Protein AF-A0A0K8VWE0-F1 (afdb_monomer_lite)

Radius of gyration: 15.22 Å; chains: 1; bounding box: 36×38×31 Å

Structure (mmCIF, N/CA/C/O backbone):
data_AF-A0A0K8VWE0-F1
#
_entry.id   AF-A0A0K8VWE0-F1
#
loop_
_atom_site.group_PDB
_atom_site.id
_atom_site.type_symbol
_atom_site.label_atom_id
_atom_site.label_alt_id
_atom_site.label_comp_id
_atom_site.label_asym_id
_atom_site.label_entity_id
_atom_site.label_seq_id
_atom_site.pdbx_PDB_ins_code
_atom_site.Cartn_x
_atom_site.Cartn_y
_atom_site.Cartn_z
_atom_site.occupancy
_atom_site.B_iso_or_equiv
_atom_site.auth_seq_id
_atom_site.auth_comp_id
_atom_site.auth_asym_id
_atom_site.auth_atom_id
_atom_site.pdbx_PDB_model_num
ATOM 1 N N . MET A 1 1 ? -1.432 14.381 -15.070 1.00 60.69 1 MET A N 1
ATOM 2 C CA . MET A 1 1 ? -2.102 13.063 -14.954 1.00 60.69 1 MET A CA 1
ATOM 3 C C . MET A 1 1 ? -3.603 13.286 -14.810 1.00 60.69 1 MET A C 1
ATOM 5 O O . MET A 1 1 ? -3.997 14.076 -13.960 1.00 60.69 1 MET A O 1
ATOM 9 N N . VAL A 1 2 ? -4.442 12.666 -15.645 1.00 75.88 2 VAL A N 1
ATOM 10 C CA . VAL A 1 2 ? -5.905 12.809 -15.520 1.00 75.88 2 VAL A CA 1
ATOM 11 C C . VAL A 1 2 ? -6.355 12.070 -14.259 1.00 75.88 2 VAL A C 1
ATOM 13 O O . VAL A 1 2 ? -6.107 10.872 -14.122 1.00 75.88 2 VAL A O 1
ATOM 16 N N . LYS A 1 3 ? -6.976 12.780 -13.309 1.00 74.62 3 LYS A N 1
ATOM 17 C CA . LYS A 1 3 ? -7.494 12.172 -12.076 1.00 74.62 3 LYS A CA 1
ATOM 18 C C . LYS A 1 3 ? -8.662 11.259 -12.431 1.00 74.62 3 LYS A C 1
ATOM 20 O O . LYS A 1 3 ? -9.717 11.730 -12.848 1.00 74.62 3 LYS A O 1
ATOM 25 N N . LYS A 1 4 ? -8.476 9.952 -12.251 1.00 86.38 4 LYS A N 1
ATOM 26 C CA . LYS A 1 4 ? -9.531 8.956 -12.442 1.00 86.38 4 LYS A CA 1
ATOM 27 C C . LYS A 1 4 ? -10.111 8.564 -11.089 1.00 86.38 4 LYS A C 1
ATOM 29 O O . LYS A 1 4 ? -9.372 8.306 -10.141 1.00 86.38 4 LYS A O 1
ATOM 34 N N . LYS A 1 5 ? -11.440 8.520 -11.001 1.00 88.88 5 LYS A N 1
ATOM 35 C CA . LYS A 1 5 ? -12.126 8.027 -9.805 1.00 88.88 5 LYS A CA 1
ATOM 36 C C . LYS A 1 5 ? -11.852 6.531 -9.657 1.00 88.88 5 LYS A C 1
ATOM 38 O O . LYS A 1 5 ? -12.104 5.762 -10.583 1.00 88.88 5 LYS A O 1
ATOM 43 N N . ILE A 1 6 ? -11.336 6.142 -8.496 1.00 90.94 6 ILE A N 1
ATOM 44 C CA . ILE A 1 6 ? -11.145 4.738 -8.132 1.00 90.94 6 ILE A CA 1
ATOM 45 C C . ILE A 1 6 ? -12.501 4.147 -7.746 1.00 90.94 6 ILE A C 1
ATOM 47 O O . ILE A 1 6 ? -13.350 4.828 -7.163 1.00 90.94 6 ILE A O 1
ATOM 51 N N . ASP A 1 7 ? -12.705 2.880 -8.090 1.00 95.56 7 ASP A N 1
ATOM 52 C CA . ASP A 1 7 ? -13.892 2.135 -7.697 1.00 95.56 7 ASP A CA 1
ATOM 53 C C . ASP A 1 7 ? -14.022 2.082 -6.164 1.00 95.56 7 ASP A C 1
ATOM 55 O O . ASP A 1 7 ? -13.075 1.757 -5.442 1.00 95.56 7 ASP A O 1
ATOM 59 N N . ASN A 1 8 ? -15.216 2.398 -5.659 1.00 95.81 8 ASN A N 1
ATOM 60 C CA . ASN A 1 8 ? -15.467 2.518 -4.225 1.00 95.81 8 ASN A CA 1
ATOM 61 C C . ASN A 1 8 ? -15.285 1.194 -3.462 1.00 95.81 8 ASN A C 1
ATOM 63 O O . ASN A 1 8 ? -15.038 1.212 -2.256 1.00 95.81 8 ASN A O 1
ATOM 67 N N . ARG A 1 9 ? -15.374 0.047 -4.147 1.00 97.38 9 ARG A N 1
ATOM 68 C CA . ARG A 1 9 ? -15.226 -1.280 -3.534 1.00 97.38 9 ARG A CA 1
ATOM 69 C C . ARG A 1 9 ? -13.874 -1.462 -2.848 1.00 97.38 9 ARG A C 1
ATOM 71 O O . ARG A 1 9 ? -13.821 -2.096 -1.801 1.00 97.38 9 ARG A O 1
ATOM 78 N N . ILE A 1 10 ? -12.804 -0.867 -3.386 1.00 96.44 10 ILE A N 1
ATOM 79 C CA . ILE A 1 10 ? -11.459 -0.940 -2.791 1.00 96.44 10 ILE A CA 1
ATOM 80 C C . ILE A 1 10 ? -11.448 -0.254 -1.423 1.00 96.44 10 ILE A C 1
ATOM 82 O O . ILE A 1 10 ? -10.982 -0.832 -0.442 1.00 96.44 10 ILE A O 1
ATOM 86 N N . ARG A 1 11 ? -12.015 0.956 -1.344 1.00 95.62 11 ARG A N 1
ATOM 87 C CA . ARG A 1 11 ? -12.093 1.714 -0.092 1.00 95.62 11 ARG A CA 1
ATOM 88 C C . ARG A 1 11 ? -12.937 0.982 0.948 1.00 95.62 11 ARG A C 1
ATOM 90 O O . ARG A 1 11 ? -12.467 0.757 2.057 1.00 95.62 11 ARG A O 1
ATOM 97 N N . VAL A 1 12 ? -14.135 0.548 0.556 1.00 96.75 12 VAL A N 1
ATOM 98 C CA . VAL A 1 12 ? -15.063 -0.174 1.440 1.00 96.75 12 VAL A CA 1
ATOM 99 C C . VAL A 1 12 ? -14.439 -1.467 1.969 1.00 96.75 12 VAL A C 1
ATOM 101 O O . VAL A 1 12 ? -14.594 -1.786 3.144 1.00 96.75 12 VAL A O 1
ATOM 104 N N . MET A 1 13 ? -13.697 -2.202 1.135 1.00 97.12 13 MET A N 1
ATOM 105 C CA . MET A 1 13 ? -13.019 -3.428 1.562 1.00 97.12 13 MET A CA 1
ATOM 106 C C . MET A 1 13 ? -11.966 -3.154 2.644 1.00 97.12 13 MET A C 1
ATOM 108 O O . MET 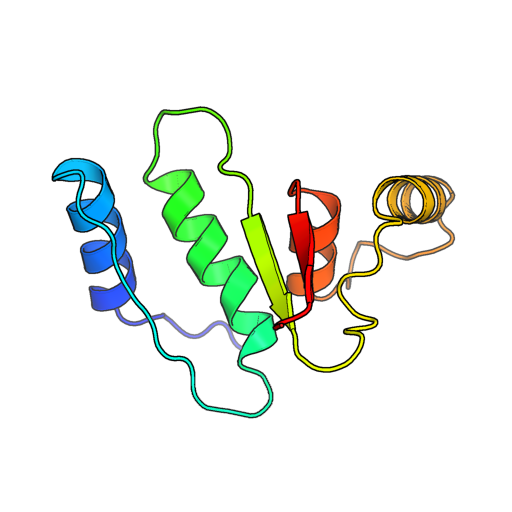A 1 13 ? -11.920 -3.877 3.638 1.00 97.12 13 MET A O 1
ATOM 112 N N . ILE A 1 14 ? -11.150 -2.107 2.482 1.00 96.06 14 ILE A N 1
ATOM 113 C CA . ILE A 1 14 ? -10.127 -1.727 3.469 1.00 96.06 14 ILE A CA 1
ATOM 114 C C . ILE A 1 14 ? -10.781 -1.249 4.771 1.00 96.06 14 ILE A C 1
ATOM 116 O O . ILE A 1 14 ? -10.428 -1.740 5.841 1.00 96.06 14 ILE A O 1
ATOM 120 N N . GLU A 1 15 ? -11.760 -0.346 4.686 1.00 95.56 15 GLU A N 1
ATOM 121 C CA . GLU A 1 15 ? -12.474 0.199 5.850 1.00 95.56 15 GLU A CA 1
ATOM 122 C C . GLU A 1 15 ? -13.155 -0.906 6.668 1.00 95.56 15 GLU A C 1
ATOM 124 O O . GLU A 1 15 ? -13.001 -0.964 7.891 1.00 95.56 15 GLU A O 1
ATOM 129 N N . ASN A 1 16 ? -13.848 -1.832 5.999 1.00 96.69 16 ASN A N 1
ATOM 130 C CA . ASN A 1 16 ? -14.483 -2.969 6.660 1.00 96.69 16 ASN A CA 1
ATOM 131 C C . ASN A 1 16 ? -13.455 -3.927 7.268 1.00 96.69 16 ASN A C 1
ATOM 133 O O . ASN A 1 16 ? -13.665 -4.406 8.380 1.00 96.69 16 ASN A O 1
ATOM 137 N N . GLY A 1 17 ? -12.337 -4.182 6.578 1.00 96.19 17 GLY A N 1
ATOM 138 C CA . GLY A 1 17 ? -11.241 -4.994 7.107 1.00 96.19 17 GLY A CA 1
ATOM 139 C C . GLY A 1 17 ? -10.693 -4.429 8.416 1.00 96.19 17 GLY A C 1
ATOM 140 O O . GLY A 1 17 ? -10.598 -5.149 9.407 1.00 96.19 17 GLY A O 1
ATOM 141 N N . VAL A 1 18 ? -10.436 -3.119 8.463 1.00 94.62 18 VAL A N 1
ATOM 142 C CA . VAL A 1 18 ? -9.987 -2.434 9.685 1.00 94.62 18 VAL A CA 1
ATOM 143 C C . VAL A 1 18 ? -11.050 -2.503 10.783 1.00 94.62 18 VAL A C 1
ATOM 145 O O . VAL A 1 18 ? -10.726 -2.861 11.915 1.00 94.62 18 VAL A O 1
ATOM 148 N N . LYS A 1 19 ? -12.316 -2.204 10.461 1.00 94.69 19 LYS A N 1
ATOM 149 C CA . LYS A 1 19 ? -13.421 -2.189 11.433 1.00 94.69 19 LYS A CA 1
ATOM 150 C C . LYS A 1 19 ? -13.679 -3.562 12.062 1.00 94.69 19 LYS A C 1
ATOM 152 O O . LYS A 1 19 ? -13.969 -3.634 13.251 1.00 94.69 19 LYS A O 1
ATOM 157 N N . LEU A 1 20 ? -13.582 -4.630 11.271 1.00 96.44 20 LEU A N 1
ATOM 158 C CA . LEU A 1 20 ? -13.820 -6.009 11.710 1.00 96.44 20 LEU A CA 1
ATOM 159 C C . LEU A 1 20 ? -12.553 -6.701 12.242 1.00 96.44 20 LEU A C 1
ATOM 161 O O . LEU A 1 20 ? -12.633 -7.823 12.728 1.00 96.44 20 LEU A O 1
ATOM 165 N N . GLY A 1 21 ? -11.380 -6.067 12.145 1.00 94.31 21 GLY A N 1
ATOM 166 C CA . GLY A 1 21 ? -10.105 -6.683 12.530 1.00 94.31 21 GLY A CA 1
ATOM 167 C C . GLY A 1 21 ? -9.634 -7.789 11.575 1.00 94.31 21 GLY A C 1
ATOM 168 O O . GLY A 1 21 ? -8.836 -8.642 11.959 1.00 94.31 21 GLY A O 1
ATOM 169 N N . HIS A 1 22 ? -10.114 -7.788 10.332 1.00 96.50 22 HIS A N 1
ATOM 170 C CA . HIS A 1 22 ? -9.746 -8.759 9.305 1.00 96.50 22 HIS A CA 1
ATOM 171 C C . HIS A 1 22 ? -8.566 -8.274 8.458 1.00 96.50 22 HIS A C 1
ATOM 173 O O . HIS A 1 22 ? -8.408 -7.084 8.180 1.00 96.50 22 HIS A O 1
ATOM 179 N N . ARG A 1 23 ? -7.750 -9.221 7.985 1.00 95.38 23 ARG A N 1
ATOM 180 C CA . ARG A 1 23 ? -6.689 -8.942 7.009 1.00 95.38 23 ARG A CA 1
ATOM 181 C C . ARG A 1 23 ? -7.275 -8.965 5.601 1.00 95.38 23 ARG A C 1
ATOM 183 O O . ARG A 1 23 ? -7.936 -9.928 5.226 1.00 95.38 23 ARG A O 1
ATOM 190 N N . THR A 1 24 ? -7.012 -7.919 4.827 1.00 95.56 24 THR A N 1
ATOM 191 C CA . THR A 1 24 ? -7.403 -7.820 3.417 1.00 95.56 24 THR A CA 1
ATOM 192 C C . THR A 1 24 ? -6.205 -8.109 2.520 1.00 95.56 24 THR A C 1
ATOM 194 O O . THR A 1 24 ? -5.066 -7.788 2.859 1.00 95.56 24 THR A O 1
ATOM 197 N N . MET A 1 25 ? -6.456 -8.744 1.376 1.00 96.56 25 MET A N 1
ATOM 198 C CA . MET A 1 25 ? -5.429 -9.091 0.396 1.00 96.56 25 MET A CA 1
ATOM 199 C C . MET A 1 25 ? -5.801 -8.499 -0.960 1.00 96.56 25 MET A C 1
ATOM 201 O O . MET A 1 25 ? -6.945 -8.603 -1.394 1.00 96.56 25 MET A O 1
ATOM 205 N N . PHE A 1 26 ? -4.818 -7.898 -1.628 1.00 96.56 26 PHE A N 1
ATOM 206 C CA . PHE A 1 26 ? -4.951 -7.350 -2.974 1.00 96.56 26 PHE A CA 1
ATOM 207 C C . PHE A 1 26 ? -3.893 -7.962 -3.887 1.00 96.56 26 PHE A C 1
ATOM 209 O O . PHE A 1 26 ? -2.750 -8.159 -3.476 1.00 96.56 26 PHE A O 1
ATOM 216 N N . ILE A 1 27 ? -4.275 -8.221 -5.136 1.00 96.62 27 ILE A N 1
ATOM 217 C CA . ILE A 1 27 ? -3.369 -8.615 -6.215 1.00 96.62 27 ILE A CA 1
ATOM 218 C C . ILE A 1 27 ? -3.456 -7.520 -7.274 1.00 96.62 27 ILE A C 1
ATOM 220 O O . ILE A 1 27 ? -4.542 -7.214 -7.765 1.00 96.62 27 ILE A O 1
ATOM 224 N N . ILE A 1 28 ? -2.321 -6.900 -7.591 1.00 95.19 28 ILE A N 1
ATOM 225 C CA . ILE A 1 28 ? -2.227 -5.810 -8.565 1.00 95.19 28 ILE A CA 1
ATOM 226 C C . ILE A 1 28 ? -1.486 -6.349 -9.783 1.00 95.19 28 ILE A C 1
ATOM 228 O O . ILE A 1 28 ? -0.376 -6.858 -9.651 1.00 95.19 28 ILE A O 1
ATOM 232 N N . ILE A 1 29 ? -2.099 -6.235 -10.959 1.00 95.44 29 ILE A N 1
ATOM 233 C CA . ILE A 1 29 ? -1.540 -6.721 -12.222 1.00 95.44 29 ILE A CA 1
ATOM 234 C C . ILE A 1 29 ? -1.249 -5.516 -13.116 1.00 95.44 29 ILE A C 1
ATOM 236 O O . ILE A 1 29 ? -2.123 -4.677 -13.332 1.00 95.44 29 ILE A O 1
ATOM 240 N N . GLY A 1 30 ? -0.024 -5.445 -13.633 1.00 93.56 30 GLY A N 1
ATOM 241 C CA . GLY A 1 30 ? 0.414 -4.434 -14.594 1.00 93.56 30 GLY A CA 1
ATOM 242 C C . GLY A 1 30 ? 1.769 -3.821 -14.250 1.00 93.56 30 GLY A C 1
ATOM 243 O O . GLY A 1 30 ? 2.197 -3.820 -13.095 1.00 93.56 30 GLY A O 1
ATOM 244 N N . ASP A 1 31 ? 2.415 -3.245 -15.261 1.00 88.75 31 ASP A N 1
ATOM 245 C CA . ASP A 1 31 ? 3.802 -2.758 -15.186 1.00 88.75 31 ASP A CA 1
ATOM 246 C C . ASP A 1 31 ? 4.004 -1.641 -14.151 1.00 88.75 31 ASP A C 1
ATOM 248 O O . ASP A 1 31 ? 5.079 -1.491 -13.576 1.00 88.75 31 ASP A O 1
ATOM 252 N N . LYS A 1 32 ? 2.943 -0.873 -13.868 1.00 87.62 32 LYS A N 1
ATOM 253 C CA . LYS A 1 32 ? 2.928 0.229 -12.889 1.00 87.62 32 LYS A CA 1
ATOM 254 C C . LYS A 1 32 ? 2.213 -0.128 -11.585 1.00 87.62 32 LYS A C 1
ATOM 256 O O . LYS A 1 32 ? 1.696 0.746 -10.890 1.00 87.62 32 LYS A O 1
ATOM 261 N N . GLY A 1 33 ? 2.152 -1.418 -11.243 1.00 89.06 33 GLY A N 1
ATOM 262 C CA . GLY A 1 33 ? 1.494 -1.879 -10.017 1.00 89.06 33 GLY A CA 1
ATOM 263 C C . GLY A 1 33 ? 2.101 -1.276 -8.746 1.00 89.06 33 GLY A C 1
ATOM 264 O O . GLY A 1 33 ? 1.381 -0.962 -7.798 1.00 89.06 33 GLY A O 1
ATOM 265 N N . ARG A 1 34 ? 3.414 -1.022 -8.763 1.00 88.25 34 ARG A N 1
ATOM 266 C CA . ARG A 1 34 ? 4.152 -0.376 -7.670 1.00 88.25 34 ARG A CA 1
ATOM 267 C C . ARG A 1 34 ? 3.581 0.997 -7.305 1.00 88.25 34 ARG A C 1
ATOM 269 O O . ARG A 1 34 ? 3.415 1.296 -6.125 1.00 88.25 34 ARG A O 1
ATOM 276 N N . ASP A 1 35 ? 3.214 1.792 -8.303 1.00 88.12 35 ASP A N 1
ATOM 277 C CA . ASP A 1 35 ? 2.743 3.171 -8.121 1.00 88.12 35 ASP A CA 1
ATOM 278 C C . ASP A 1 35 ? 1.334 3.219 -7.502 1.00 88.12 35 ASP A C 1
ATOM 280 O O . ASP A 1 35 ? 0.896 4.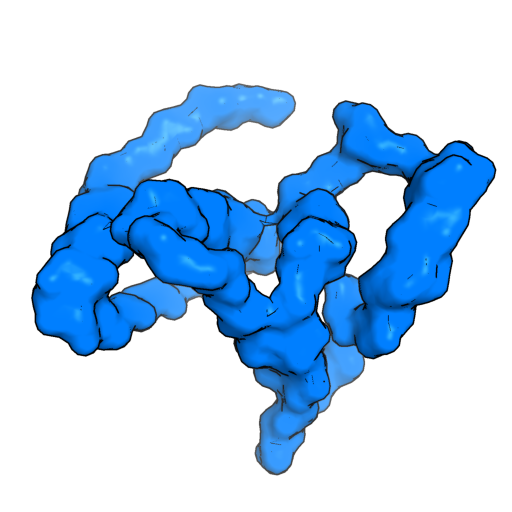255 -7.004 1.00 88.12 35 ASP A O 1
ATOM 284 N N . GLN A 1 36 ? 0.625 2.083 -7.483 1.00 91.75 36 GLN A N 1
ATOM 285 C CA . GLN A 1 36 ? -0.682 1.949 -6.836 1.00 91.75 36 GLN A CA 1
ATOM 286 C C . GLN A 1 36 ? -0.569 1.655 -5.333 1.00 91.75 36 GLN A C 1
ATOM 288 O O . GLN A 1 36 ? -1.508 1.923 -4.581 1.00 91.75 36 GLN A O 1
ATOM 293 N N . VAL A 1 37 ? 0.574 1.143 -4.861 1.00 92.81 37 VAL A N 1
ATOM 294 C CA . VAL A 1 37 ? 0.785 0.818 -3.439 1.00 92.81 37 VAL A CA 1
ATOM 295 C C . VAL A 1 37 ? 0.622 2.044 -2.522 1.00 92.81 37 VAL A C 1
ATOM 297 O O . VAL A 1 37 ? -0.103 1.927 -1.531 1.00 92.81 37 VAL A O 1
ATOM 300 N N . PRO A 1 38 ? 1.184 3.231 -2.841 1.00 91.50 38 PRO A N 1
ATOM 301 C CA . PRO A 1 38 ? 0.960 4.457 -2.071 1.00 91.50 38 PRO A CA 1
ATOM 302 C C . PRO A 1 38 ? -0.517 4.821 -1.912 1.00 91.50 38 PRO A C 1
ATOM 304 O O . PRO A 1 38 ? -0.923 5.302 -0.858 1.00 91.50 38 PRO A O 1
ATOM 307 N N . ILE A 1 39 ? -1.327 4.571 -2.945 1.00 92.75 39 ILE A N 1
ATOM 308 C CA . ILE A 1 39 ? -2.758 4.887 -2.941 1.00 92.75 39 ILE A CA 1
ATOM 309 C C . ILE A 1 39 ? -3.497 3.974 -1.958 1.00 92.75 39 ILE A C 1
ATOM 311 O O . ILE A 1 39 ? -4.277 4.451 -1.136 1.00 92.75 39 ILE A O 1
ATOM 315 N N . LEU A 1 40 ? -3.233 2.664 -2.006 1.00 94.69 40 LEU A N 1
ATOM 316 C CA . LEU A 1 40 ? -3.830 1.705 -1.069 1.00 94.69 40 LEU A CA 1
ATOM 317 C C . LEU A 1 40 ? -3.402 1.987 0.376 1.00 94.69 40 LEU A C 1
ATOM 319 O O . LEU A 1 40 ? -4.220 1.921 1.294 1.00 94.69 40 LEU A O 1
ATOM 323 N N . TYR A 1 41 ? -2.132 2.338 0.573 1.00 94.31 41 TYR A N 1
ATOM 324 C CA . TYR A 1 41 ? -1.589 2.685 1.881 1.00 94.31 41 TYR A CA 1
ATOM 325 C C . TYR A 1 41 ? -2.204 3.970 2.461 1.00 94.31 41 TYR A C 1
ATOM 327 O O . TYR A 1 41 ? -2.484 4.028 3.660 1.00 94.31 41 TYR A O 1
ATOM 335 N N . ASP A 1 42 ? -2.458 4.986 1.631 1.00 92.19 42 ASP A N 1
ATOM 336 C CA . ASP A 1 42 ? -3.144 6.214 2.053 1.00 92.19 42 ASP A CA 1
ATOM 337 C C . ASP A 1 42 ? -4.577 5.924 2.523 1.00 92.19 42 ASP A C 1
ATOM 339 O O . ASP A 1 42 ? -4.988 6.408 3.580 1.00 92.19 42 ASP A O 1
ATOM 343 N N . ILE A 1 43 ? -5.311 5.066 1.802 1.00 93.88 43 ILE A N 1
ATOM 344 C CA . ILE A 1 43 ? -6.648 4.622 2.226 1.00 93.88 43 ILE A CA 1
ATOM 345 C C . ILE A 1 43 ? -6.562 3.916 3.582 1.00 93.88 43 ILE A C 1
ATOM 347 O O . ILE A 1 43 ? -7.279 4.295 4.504 1.00 93.88 43 ILE A O 1
ATOM 351 N N . LEU A 1 44 ? -5.648 2.950 3.736 1.00 94.25 44 LEU A N 1
ATOM 352 C CA . LEU A 1 44 ? -5.455 2.236 5.000 1.00 94.25 44 LEU A CA 1
ATOM 353 C C . LEU A 1 44 ? -5.147 3.198 6.152 1.00 94.25 44 LEU A C 1
ATOM 355 O O . LEU A 1 44 ? -5.774 3.112 7.203 1.00 94.25 44 LEU A O 1
ATOM 359 N N . THR A 1 45 ? -4.226 4.140 5.946 1.00 92.25 45 THR A N 1
ATOM 360 C CA . THR A 1 45 ? -3.821 5.103 6.979 1.00 92.25 45 THR A CA 1
ATOM 361 C C . THR A 1 45 ? -4.993 5.982 7.420 1.00 92.25 45 THR A C 1
ATOM 363 O O . THR A 1 45 ? -5.131 6.258 8.609 1.00 92.25 45 THR A O 1
ATOM 366 N N . LYS A 1 46 ? -5.865 6.389 6.487 1.00 91.62 46 LYS A N 1
ATOM 367 C CA . LYS A 1 46 ? -7.081 7.168 6.780 1.00 91.62 46 LYS A CA 1
ATOM 368 C C . LYS A 1 46 ? -8.164 6.347 7.479 1.00 91.62 46 LYS A C 1
ATOM 370 O O . LYS A 1 46 ? -8.930 6.903 8.257 1.00 91.62 46 LYS A O 1
ATOM 375 N N . SER A 1 47 ? -8.233 5.043 7.215 1.00 91.50 47 SER A N 1
ATOM 376 C CA . SER A 1 47 ? -9.187 4.140 7.867 1.00 91.50 47 SER A CA 1
ATOM 377 C C . SER A 1 47 ? -8.766 3.728 9.285 1.00 91.50 47 SER A C 1
ATOM 379 O O . SER A 1 47 ? -9.606 3.262 10.054 1.00 91.50 47 SER A O 1
ATOM 381 N N . THR A 1 48 ? -7.489 3.872 9.657 1.00 85.94 48 THR A N 1
ATOM 382 C CA . THR A 1 48 ? -6.969 3.490 10.981 1.00 85.94 48 THR A CA 1
ATOM 383 C C . THR A 1 48 ? -6.887 4.680 11.939 1.00 85.94 48 THR A C 1
ATOM 385 O O . THR A 1 48 ? -6.287 5.695 11.612 1.00 85.94 48 THR A O 1
ATOM 388 N N . VAL A 1 49 ? -7.378 4.525 13.173 1.00 73.75 49 VAL A N 1
ATOM 389 C CA . VAL A 1 49 ? -7.247 5.540 14.250 1.00 73.75 49 VAL A CA 1
ATOM 390 C C . VAL A 1 49 ? -5.900 5.426 15.003 1.00 73.75 49 VAL A C 1
ATOM 392 O O . VAL A 1 49 ? -5.566 6.247 15.851 1.00 73.75 49 VAL A O 1
ATOM 395 N N . LYS A 1 50 ? -5.106 4.386 14.712 1.00 75.06 50 LYS A N 1
ATOM 396 C CA . LYS A 1 50 ? -3.837 4.070 15.393 1.00 75.06 50 LYS A CA 1
ATOM 397 C C . LYS A 1 50 ? -2.633 4.767 14.744 1.00 75.06 50 LYS A C 1
ATOM 399 O O . LYS A 1 50 ? -2.740 5.395 13.696 1.00 75.06 50 LYS A O 1
ATOM 404 N N . ALA A 1 51 ? -1.468 4.617 15.381 1.00 76.69 51 ALA A N 1
ATOM 405 C CA . ALA A 1 51 ? -0.180 5.017 14.821 1.00 76.69 51 ALA A CA 1
ATOM 406 C C . ALA A 1 51 ? 0.012 4.473 13.394 1.00 76.69 51 ALA A C 1
ATOM 408 O O . ALA A 1 51 ? -0.460 3.378 13.075 1.00 76.69 51 ALA A O 1
ATOM 409 N N . ARG A 1 52 ? 0.725 5.237 12.552 1.00 82.25 52 ARG A N 1
ATOM 410 C CA . ARG A 1 52 ? 0.984 4.873 11.150 1.00 82.25 52 ARG A CA 1
ATOM 411 C C . ARG A 1 52 ? 1.536 3.443 11.044 1.00 82.25 52 ARG A C 1
ATOM 413 O O . ARG A 1 52 ? 2.532 3.145 11.711 1.00 82.25 52 ARG A O 1
ATOM 420 N N . PRO A 1 53 ? 0.932 2.574 10.215 1.00 89.50 53 PRO A N 1
ATOM 421 C CA . PRO A 1 53 ? 1.386 1.199 10.073 1.00 89.50 53 PRO A CA 1
ATOM 422 C C . PRO A 1 53 ? 2.779 1.139 9.435 1.00 89.50 53 PRO A C 1
ATOM 424 O O . PRO A 1 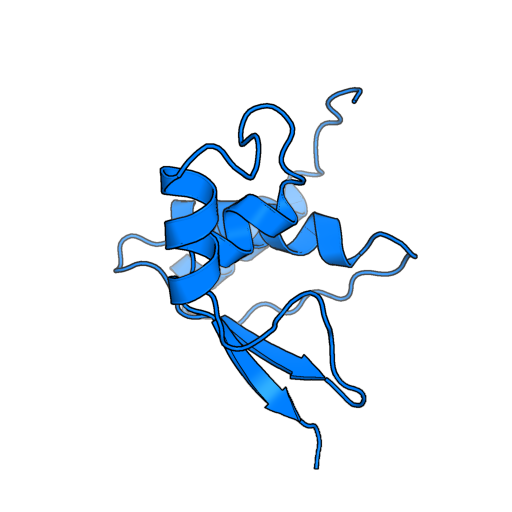53 ? 3.117 1.923 8.551 1.00 89.50 53 PRO A O 1
ATOM 427 N N . THR A 1 54 ? 3.601 0.188 9.873 1.00 90.69 54 THR A N 1
ATOM 428 C CA . THR A 1 54 ? 4.879 -0.111 9.215 1.00 90.69 54 THR A CA 1
ATOM 429 C C . THR A 1 54 ? 4.649 -1.034 8.021 1.00 90.69 54 THR A C 1
ATOM 431 O O . THR A 1 54 ? 3.699 -1.817 7.997 1.00 90.69 54 THR A O 1
ATOM 434 N N . VAL A 1 55 ? 5.522 -0.951 7.016 1.00 92.00 55 VAL A N 1
ATOM 435 C CA . VAL A 1 55 ? 5.414 -1.761 5.795 1.00 92.00 55 VAL A CA 1
ATOM 436 C C . VAL A 1 55 ? 6.559 -2.764 5.738 1.00 92.00 55 VAL A C 1
ATOM 438 O O . VAL A 1 55 ? 7.718 -2.409 5.950 1.00 92.00 55 VAL A O 1
ATOM 441 N N . LEU A 1 56 ? 6.237 -4.020 5.436 1.00 91.50 56 LEU A N 1
ATOM 442 C CA . LEU A 1 56 ? 7.202 -5.053 5.068 1.00 91.50 56 LEU A CA 1
ATOM 443 C C . LEU A 1 56 ? 7.225 -5.162 3.543 1.00 91.50 56 LEU A C 1
ATOM 445 O O . LEU A 1 56 ? 6.178 -5.362 2.932 1.00 91.50 56 LEU A O 1
ATOM 449 N N . TRP A 1 57 ? 8.405 -5.044 2.937 1.00 91.12 57 TRP A N 1
ATOM 450 C CA . TRP A 1 57 ? 8.576 -5.208 1.498 1.00 91.12 57 TRP A CA 1
ATOM 451 C C . TRP A 1 57 ? 9.490 -6.384 1.195 1.00 91.12 57 TRP A C 1
ATOM 453 O O . TRP A 1 57 ? 10.685 -6.346 1.500 1.00 91.12 57 TRP A O 1
ATOM 463 N N . CYS A 1 58 ? 8.917 -7.420 0.592 1.00 90.44 58 CYS A N 1
ATOM 464 C CA . CYS A 1 58 ? 9.625 -8.645 0.255 1.00 90.44 58 CYS A CA 1
ATOM 465 C C . CYS A 1 58 ? 9.942 -8.693 -1.241 1.00 90.44 58 CYS A C 1
ATOM 467 O O . CYS A 1 58 ? 9.087 -8.389 -2.073 1.00 90.44 58 CYS A O 1
ATOM 469 N N . TYR A 1 59 ? 11.167 -9.075 -1.590 1.00 89.44 59 TYR A N 1
ATOM 470 C CA . TYR A 1 59 ? 11.628 -9.115 -2.976 1.00 89.44 59 TYR A CA 1
ATOM 471 C C . TYR A 1 59 ? 12.625 -10.245 -3.214 1.00 89.44 59 TYR A C 1
ATOM 473 O O . TYR A 1 59 ? 13.359 -10.644 -2.317 1.00 89.44 59 TYR A O 1
ATOM 481 N N . LYS A 1 60 ? 12.659 -10.771 -4.443 1.00 88.69 60 LYS A N 1
ATOM 482 C CA . LYS A 1 60 ? 13.621 -11.818 -4.826 1.00 88.69 60 LYS A CA 1
ATOM 483 C C . LYS A 1 60 ? 14.983 -11.206 -5.136 1.00 88.69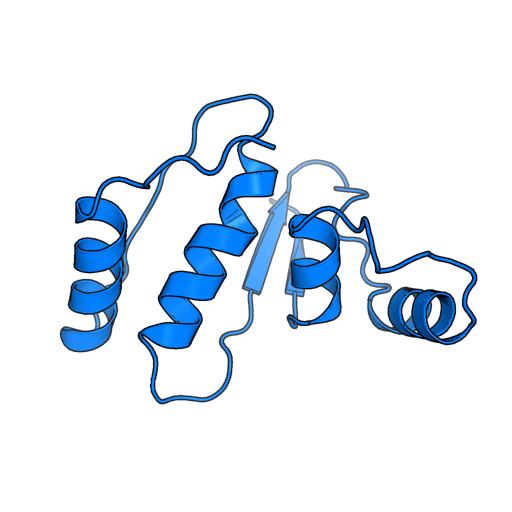 60 LYS A C 1
ATOM 485 O O . LYS A 1 60 ? 15.991 -11.578 -4.552 1.00 88.69 60 LYS A O 1
ATOM 490 N N . ASN A 1 61 ? 14.975 -10.222 -6.031 1.00 85.62 61 ASN A N 1
ATOM 491 C CA . ASN A 1 61 ? 16.155 -9.485 -6.466 1.00 85.62 61 ASN A CA 1
ATOM 492 C C . ASN A 1 61 ? 16.108 -8.083 -5.876 1.00 85.62 61 ASN A C 1
ATOM 494 O O . ASN A 1 61 ? 15.019 -7.539 -5.696 1.00 85.62 61 ASN A O 1
ATOM 498 N N . LYS A 1 62 ? 17.278 -7.505 -5.594 1.00 76.81 62 LYS A N 1
ATOM 499 C CA . LYS A 1 62 ? 17.400 -6.185 -4.971 1.00 76.81 62 LYS A CA 1
ATOM 500 C C . LYS A 1 62 ? 16.528 -5.149 -5.679 1.00 76.81 62 LYS A C 1
ATOM 502 O O . LYS A 1 62 ? 16.802 -4.775 -6.813 1.00 76.81 62 LYS A O 1
ATOM 507 N N . ASP A 1 63 ? 15.515 -4.668 -4.968 1.00 71.06 63 ASP A N 1
ATOM 508 C CA . ASP A 1 63 ? 14.672 -3.580 -5.440 1.00 71.06 63 ASP A CA 1
ATOM 509 C C . ASP A 1 63 ? 15.356 -2.247 -5.108 1.00 71.06 63 ASP A C 1
ATOM 511 O O . ASP A 1 63 ? 15.403 -1.804 -3.953 1.00 71.06 63 ASP A O 1
ATOM 515 N N . GLU A 1 64 ? 15.939 -1.607 -6.123 1.00 64.50 64 GLU A N 1
ATOM 516 C CA . GLU A 1 64 ? 16.591 -0.298 -5.986 1.00 64.50 64 GLU A CA 1
ATOM 517 C C . GLU A 1 64 ? 15.631 0.770 -5.447 1.00 64.50 64 GLU A C 1
ATOM 519 O O . GLU A 1 64 ? 16.045 1.719 -4.762 1.00 64.50 64 GLU A O 1
ATOM 524 N N . ALA A 1 65 ? 14.329 0.577 -5.679 1.00 62.84 65 ALA A N 1
ATOM 525 C CA . ALA A 1 65 ? 13.295 1.469 -5.211 1.00 62.84 65 ALA A CA 1
ATOM 526 C C . ALA A 1 65 ? 13.072 1.375 -3.697 1.00 62.84 65 ALA A C 1
ATOM 528 O O . ALA A 1 65 ? 12.403 2.258 -3.174 1.00 62.84 65 ALA A O 1
ATOM 529 N N . ILE A 1 66 ? 13.644 0.403 -2.968 1.00 64.44 66 ILE A N 1
ATOM 530 C CA . ILE A 1 66 ? 13.491 0.244 -1.501 1.00 64.44 66 ILE A CA 1
ATOM 531 C C . ILE A 1 66 ? 14.841 -0.015 -0.827 1.00 64.44 66 ILE A C 1
ATOM 533 O O . ILE A 1 66 ? 15.018 -0.822 0.081 1.00 64.44 66 ILE A O 1
ATOM 537 N N . SER A 1 67 ? 15.850 0.733 -1.260 1.00 60.66 67 SER A N 1
ATOM 538 C CA . SER A 1 67 ? 17.124 0.793 -0.547 1.00 60.66 67 SER A CA 1
ATOM 539 C C . SER A 1 67 ? 16.931 1.230 0.920 1.00 60.66 67 SER A C 1
ATOM 541 O O . SER A 1 67 ? 16.251 2.224 1.192 1.00 60.66 67 SER A O 1
ATOM 543 N N . ASN A 1 68 ? 17.614 0.549 1.855 1.00 55.19 68 ASN A N 1
ATOM 544 C CA . ASN A 1 68 ? 17.630 0.757 3.323 1.00 55.19 68 ASN A CA 1
ATOM 545 C C . ASN A 1 68 ? 18.157 2.139 3.790 1.00 55.19 68 ASN A C 1
ATOM 547 O O . ASN A 1 68 ? 18.532 2.346 4.943 1.00 55.19 68 ASN A O 1
ATOM 551 N N . HIS A 1 69 ? 18.226 3.118 2.896 1.00 61.28 69 HIS A N 1
ATOM 552 C CA . HIS A 1 69 ? 18.811 4.433 3.117 1.00 61.28 69 HIS A CA 1
ATOM 553 C C . HIS A 1 69 ? 17.766 5.558 3.109 1.00 61.28 69 HIS A C 1
ATOM 555 O O . HIS A 1 69 ? 18.077 6.683 2.707 1.00 61.28 69 HIS A O 1
ATOM 561 N N . GLY A 1 70 ? 16.550 5.299 3.607 1.00 58.31 70 GLY A N 1
ATOM 562 C CA . GLY A 1 70 ? 15.501 6.320 3.767 1.00 58.31 70 GLY A CA 1
ATOM 563 C C . GLY A 1 70 ? 16.011 7.587 4.467 1.00 58.31 70 GLY A C 1
ATOM 564 O O . GLY A 1 70 ? 15.811 8.696 3.976 1.00 58.31 70 GLY A O 1
ATOM 565 N N . ARG A 1 71 ? 16.833 7.426 5.516 1.00 61.66 71 ARG A N 1
ATOM 566 C CA . ARG A 1 71 ? 17.464 8.539 6.251 1.00 61.66 71 ARG A CA 1
ATOM 567 C C . ARG A 1 71 ? 18.488 9.333 5.427 1.00 61.66 71 ARG A C 1
ATOM 569 O O . ARG A 1 71 ? 18.563 10.550 5.565 1.00 61.66 71 ARG A O 1
ATOM 576 N N . LYS A 1 72 ? 19.271 8.682 4.552 1.00 64.88 72 LYS A N 1
ATOM 577 C CA . LYS A 1 72 ? 20.199 9.392 3.643 1.00 64.88 72 LYS A CA 1
ATOM 578 C C . LYS A 1 72 ? 19.435 10.126 2.537 1.00 64.88 72 LYS A C 1
ATOM 580 O O . LYS A 1 72 ? 19.874 11.193 2.122 1.00 64.88 72 LYS A O 1
ATOM 585 N N . ARG A 1 73 ? 18.303 9.588 2.067 1.00 63.38 73 ARG A N 1
ATOM 586 C CA . ARG A 1 73 ? 17.484 10.239 1.033 1.00 63.38 73 ARG A CA 1
ATOM 587 C C . ARG A 1 73 ? 16.691 11.422 1.579 1.00 63.38 73 ARG A C 1
ATOM 589 O O . ARG A 1 73 ? 16.704 12.462 0.939 1.00 63.38 73 ARG A O 1
ATOM 596 N N . ALA A 1 74 ? 16.125 11.311 2.781 1.00 65.06 74 ALA A N 1
ATOM 597 C CA . ALA A 1 74 ? 15.495 12.437 3.474 1.00 65.06 74 ALA A CA 1
ATOM 598 C C . ALA A 1 74 ? 16.463 13.628 3.621 1.00 65.06 74 ALA A C 1
ATOM 600 O O . ALA A 1 74 ? 16.094 14.762 3.340 1.00 65.06 74 ALA A O 1
ATOM 601 N N . LYS A 1 75 ? 17.740 13.364 3.945 1.00 69.19 75 LYS A N 1
ATOM 602 C CA . LYS A 1 75 ? 18.793 14.397 3.956 1.00 69.19 75 LYS A CA 1
ATOM 603 C C . LYS A 1 75 ? 19.058 15.016 2.577 1.00 69.19 75 LYS A C 1
ATOM 605 O O . LYS A 1 75 ? 19.318 16.208 2.501 1.00 69.19 75 LYS A O 1
ATOM 610 N N . LYS A 1 76 ? 19.004 14.233 1.492 1.00 65.56 76 LYS A N 1
ATOM 611 C CA . LYS A 1 76 ? 19.177 14.747 0.118 1.00 65.56 76 LYS A CA 1
ATOM 612 C C . LYS A 1 76 ? 17.993 15.601 -0.345 1.00 65.56 76 LYS A C 1
ATOM 614 O O . LYS A 1 76 ? 18.217 16.581 -1.044 1.00 65.56 76 LYS A O 1
ATOM 619 N N . ILE A 1 77 ? 16.780 15.241 0.074 1.00 66.38 77 ILE A N 1
ATOM 620 C CA . ILE A 1 77 ? 15.557 16.020 -0.152 1.00 66.38 77 ILE A CA 1
ATOM 621 C C . ILE A 1 77 ? 15.630 17.351 0.605 1.00 66.38 77 ILE A C 1
ATOM 623 O O . ILE A 1 77 ? 15.481 18.405 0.003 1.00 66.38 77 ILE A O 1
ATOM 627 N N . ALA A 1 78 ? 15.967 17.319 1.899 1.00 67.12 78 ALA A N 1
ATOM 628 C CA . ALA A 1 78 ? 16.128 18.530 2.708 1.00 67.12 78 ALA A CA 1
ATOM 629 C C . ALA A 1 78 ? 17.246 19.460 2.194 1.00 67.12 78 ALA A C 1
ATOM 631 O O . ALA A 1 78 ? 17.177 20.668 2.377 1.00 67.12 78 ALA A O 1
ATOM 632 N N . ALA A 1 79 ? 18.265 18.904 1.532 1.00 73.31 79 ALA A N 1
ATOM 633 C CA . ALA A 1 79 ? 19.347 19.662 0.907 1.00 73.31 79 ALA A CA 1
ATOM 634 C C . ALA A 1 79 ? 18.986 20.258 -0.471 1.00 73.31 79 ALA A C 1
ATOM 636 O O . ALA A 1 79 ? 19.881 20.750 -1.154 1.00 73.31 79 ALA A O 1
ATOM 637 N N . GLY A 1 80 ? 17.731 20.147 -0.925 1.00 63.91 80 GLY A N 1
ATOM 638 C CA . GLY A 1 80 ? 17.276 20.679 -2.217 1.00 63.91 80 GLY A CA 1
ATOM 639 C C . GLY A 1 80 ? 17.874 19.982 -3.445 1.00 63.91 80 GLY A C 1
ATOM 640 O O . GLY A 1 80 ? 17.698 20.444 -4.563 1.00 63.91 80 GLY A O 1
ATOM 641 N N . LYS A 1 81 ? 18.587 18.859 -3.263 1.00 62.16 81 LYS A N 1
ATOM 642 C CA . LYS A 1 81 ? 19.198 18.089 -4.366 1.00 62.16 81 LYS A CA 1
ATOM 643 C C . LYS A 1 81 ? 18.204 17.165 -5.075 1.00 62.16 81 LYS A C 1
ATOM 645 O O . LYS A 1 81 ? 18.565 16.527 -6.059 1.00 62.16 81 LYS A O 1
ATOM 650 N N . ILE A 1 82 ? 17.004 17.019 -4.521 1.00 60.69 82 ILE A N 1
ATOM 651 C CA . ILE A 1 82 ? 15.897 16.236 -5.066 1.00 60.69 82 ILE A CA 1
ATOM 652 C C . ILE A 1 82 ? 14.672 17.138 -4.961 1.00 60.69 82 ILE A C 1
ATOM 654 O O . ILE A 1 82 ? 14.289 17.495 -3.846 1.00 60.69 82 ILE A O 1
ATOM 658 N N . ASP A 1 83 ? 14.101 17.516 -6.100 1.00 54.88 83 ASP A N 1
ATOM 659 C CA . ASP A 1 83 ? 12.884 18.319 -6.144 1.00 54.88 83 ASP A CA 1
ATOM 660 C C . ASP A 1 83 ? 11.682 17.464 -5.710 1.00 54.88 83 ASP A C 1
ATOM 662 O O . ASP A 1 83 ? 11.511 16.329 -6.162 1.00 54.88 83 ASP A O 1
ATOM 666 N N . VAL A 1 84 ? 1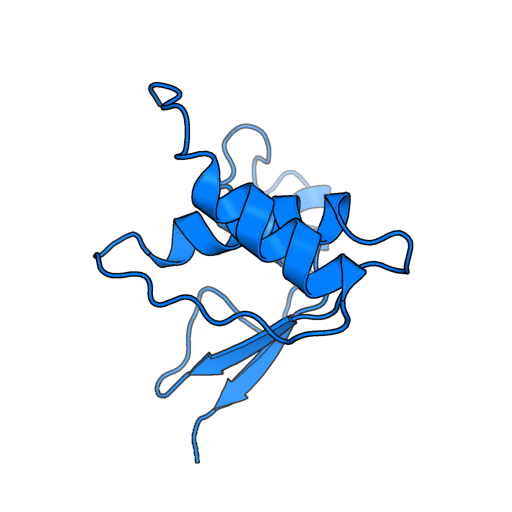0.893 17.974 -4.765 1.00 54.38 84 VAL A N 1
ATOM 667 C CA . VAL A 1 84 ? 9.753 17.263 -4.155 1.00 54.38 84 VAL A CA 1
ATOM 668 C C . VAL A 1 84 ? 8.451 17.586 -4.886 1.00 54.38 84 VAL A C 1
ATOM 670 O O . VAL A 1 84 ? 7.483 16.841 -4.753 1.00 54.38 84 VAL A O 1
ATOM 673 N N . ASN A 1 85 ? 8.423 18.661 -5.680 1.00 53.34 85 ASN A N 1
ATOM 674 C CA . ASN A 1 85 ? 7.195 19.154 -6.306 1.00 53.34 85 ASN A CA 1
ATOM 675 C C . ASN A 1 85 ? 6.672 18.279 -7.459 1.00 53.34 85 ASN A C 1
ATOM 677 O O . ASN A 1 85 ? 5.493 18.374 -7.778 1.00 53.34 85 ASN A O 1
ATOM 681 N N . ASP A 1 86 ? 7.499 17.374 -7.994 1.00 47.16 86 ASP A N 1
ATOM 682 C CA . ASP A 1 86 ? 7.134 16.368 -9.009 1.00 47.16 86 ASP A CA 1
ATOM 683 C C . ASP A 1 86 ? 7.540 14.937 -8.592 1.00 47.16 86 ASP A C 1
ATOM 685 O O . ASP A 1 86 ? 7.720 14.042 -9.421 1.00 47.16 86 ASP A O 1
ATOM 689 N N . ALA A 1 87 ? 7.720 14.689 -7.290 1.00 54.09 87 ALA A N 1
ATOM 690 C CA . ALA A 1 87 ? 8.103 13.365 -6.814 1.00 54.09 87 ALA A CA 1
ATOM 691 C C . ALA A 1 87 ? 6.968 12.353 -7.052 1.00 54.09 87 ALA A C 1
ATOM 693 O O . ALA A 1 87 ? 5.859 12.510 -6.536 1.00 54.09 87 ALA A O 1
ATOM 694 N N . ASP A 1 88 ? 7.278 11.291 -7.802 1.00 72.44 88 ASP A N 1
ATOM 695 C CA . ASP A 1 88 ? 6.457 10.089 -7.964 1.00 72.44 88 ASP A CA 1
ATOM 696 C C . ASP A 1 88 ? 5.799 9.716 -6.616 1.00 72.44 88 ASP A C 1
ATOM 698 O O . ASP A 1 88 ? 6.470 9.711 -5.577 1.00 72.44 88 ASP A O 1
ATOM 702 N N . MET A 1 89 ? 4.485 9.437 -6.585 1.00 78.06 89 MET A N 1
ATOM 703 C CA . MET A 1 89 ? 3.746 9.131 -5.339 1.00 78.06 89 MET A CA 1
ATOM 704 C C . MET A 1 89 ? 4.460 8.056 -4.510 1.00 78.06 89 MET A C 1
ATOM 706 O O . M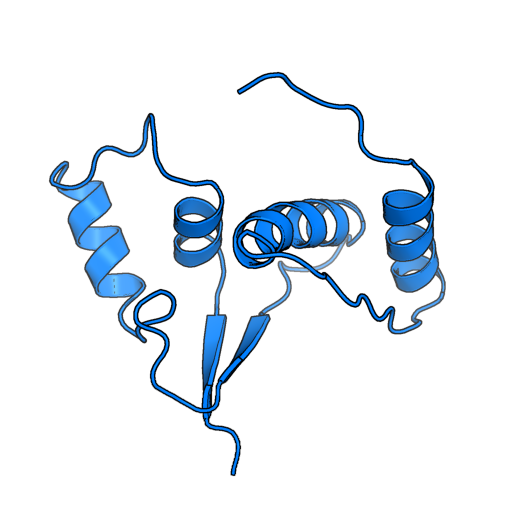ET A 1 89 ? 4.413 8.066 -3.275 1.00 78.06 89 MET A O 1
ATOM 710 N N . PHE A 1 90 ? 5.157 7.151 -5.197 1.00 84.06 90 PHE A N 1
ATOM 711 C CA . PHE A 1 90 ? 5.967 6.111 -4.592 1.00 84.06 90 PHE A CA 1
ATOM 712 C C . PHE A 1 90 ? 7.158 6.635 -3.778 1.00 84.06 90 PHE A C 1
ATOM 714 O O . PHE A 1 90 ? 7.449 6.124 -2.694 1.00 84.06 90 PHE A O 1
ATOM 721 N N . ASP A 1 91 ? 7.820 7.689 -4.240 1.00 79.00 91 ASP A N 1
ATOM 722 C CA . ASP A 1 91 ? 8.949 8.298 -3.542 1.00 79.00 91 ASP A CA 1
ATOM 723 C C . ASP A 1 91 ? 8.514 8.991 -2.251 1.00 79.00 91 ASP A C 1
ATOM 725 O O . ASP A 1 91 ? 9.156 8.820 -1.208 1.00 79.00 91 ASP A O 1
ATOM 729 N N . THR A 1 92 ? 7.385 9.699 -2.292 1.00 80.12 92 THR A N 1
ATOM 730 C CA . THR A 1 92 ? 6.774 10.306 -1.101 1.00 80.12 92 THR A CA 1
ATOM 731 C C . THR A 1 92 ? 6.385 9.240 -0.079 1.00 80.12 92 THR A C 1
ATOM 733 O O . THR A 1 92 ? 6.694 9.362 1.111 1.00 80.12 92 THR A O 1
ATOM 736 N N . PHE A 1 93 ? 5.760 8.153 -0.536 1.00 86.00 93 PHE A N 1
ATOM 737 C CA . PHE A 1 93 ? 5.430 6.997 0.298 1.00 86.00 93 PHE A CA 1
ATOM 738 C C . PHE A 1 93 ? 6.675 6.412 0.972 1.00 86.00 93 PHE A C 1
ATOM 740 O O . PHE A 1 93 ? 6.691 6.228 2.190 1.00 86.00 93 PHE A O 1
ATOM 747 N N . ARG A 1 94 ? 7.754 6.207 0.210 1.00 81.56 94 ARG A N 1
ATOM 748 C CA . ARG A 1 94 ? 9.006 5.642 0.721 1.00 81.56 94 ARG A CA 1
ATOM 749 C C . ARG A 1 94 ? 9.672 6.494 1.797 1.00 81.56 94 ARG A C 1
ATOM 751 O O . ARG A 1 94 ? 10.323 5.955 2.687 1.00 81.56 94 ARG A O 1
ATOM 758 N N . VAL A 1 95 ? 9.581 7.816 1.687 1.00 78.62 95 VAL A N 1
ATOM 759 C CA . VAL A 1 95 ? 10.216 8.742 2.639 1.00 78.62 95 VAL A CA 1
ATOM 760 C C . VAL A 1 95 ? 9.374 8.907 3.900 1.00 78.62 95 VAL A C 1
ATOM 762 O O . VAL A 1 95 ? 9.924 8.986 4.997 1.00 78.62 95 VAL A O 1
ATOM 765 N N . SER A 1 96 ? 8.052 8.957 3.748 1.00 79.44 96 SER A N 1
ATOM 766 C CA . SER A 1 96 ? 7.111 9.193 4.849 1.00 79.44 96 SER A CA 1
ATOM 767 C C . SER A 1 96 ? 6.798 7.949 5.684 1.00 79.44 96 SER A C 1
ATOM 769 O O . SER A 1 96 ? 6.282 8.078 6.797 1.00 79.44 96 SER A O 1
ATOM 771 N N . THR A 1 97 ? 7.115 6.760 5.169 1.00 84.69 97 THR A N 1
ATOM 772 C CA . THR A 1 97 ? 6.748 5.476 5.773 1.00 84.69 97 THR A CA 1
ATOM 773 C C . THR A 1 97 ? 7.977 4.702 6.230 1.00 84.69 97 THR A C 1
ATOM 775 O O . THR A 1 97 ? 9.003 4.654 5.553 1.00 84.69 97 THR A O 1
ATOM 778 N N . THR A 1 98 ? 7.872 4.039 7.381 1.00 86.50 98 THR A N 1
ATOM 779 C CA . THR A 1 98 ? 8.892 3.091 7.836 1.00 86.50 98 THR A CA 1
ATOM 780 C C . THR A 1 98 ? 8.725 1.765 7.094 1.00 86.50 98 THR A C 1
ATOM 782 O O . THR A 1 98 ? 7.808 0.993 7.385 1.00 86.50 98 THR A O 1
ATOM 785 N N . ILE A 1 99 ? 9.618 1.510 6.134 1.00 87.19 99 ILE A N 1
ATOM 786 C CA . ILE A 1 99 ? 9.619 0.303 5.300 1.00 87.19 99 ILE A CA 1
ATOM 787 C C . ILE A 1 99 ? 10.784 -0.609 5.694 1.00 87.19 99 ILE A C 1
ATOM 789 O O . ILE A 1 99 ? 11.939 -0.180 5.716 1.00 87.19 99 ILE A O 1
ATOM 793 N N . HIS A 1 100 ? 10.482 -1.877 5.959 1.00 86.50 100 HIS A N 1
ATOM 794 C CA . HIS A 1 100 ? 11.458 -2.931 6.211 1.00 86.50 100 HIS A CA 1
ATOM 795 C C . HIS A 1 100 ? 11.608 -3.790 4.954 1.00 86.50 100 HIS A C 1
ATOM 797 O O . HIS A 1 100 ? 10.688 -4.521 4.594 1.00 86.50 100 HIS A O 1
ATOM 803 N N . GLY A 1 101 ? 12.758 -3.715 4.285 1.00 86.75 101 GLY A N 1
ATOM 804 C CA . GLY A 1 101 ? 13.066 -4.570 3.137 1.00 86.75 101 GLY A CA 1
ATOM 805 C C . GLY A 1 101 ? 13.575 -5.949 3.567 1.00 86.75 101 GLY A C 1
ATOM 806 O O . GLY A 1 101 ? 14.460 -6.035 4.423 1.00 86.75 101 GLY A O 1
ATOM 807 N N . ARG A 1 102 ? 13.049 -7.026 2.974 1.00 87.00 102 ARG A N 1
ATOM 808 C CA . ARG A 1 102 ? 13.508 -8.409 3.184 1.00 87.00 102 ARG A CA 1
ATOM 809 C C . ARG A 1 102 ? 13.608 -9.161 1.858 1.00 87.00 102 ARG A C 1
ATOM 811 O O . ARG A 1 102 ? 12.798 -8.951 0.961 1.00 87.00 102 ARG A O 1
ATOM 818 N N . TYR A 1 103 ? 14.586 -10.052 1.756 1.00 89.88 103 TYR A N 1
ATOM 819 C CA . TYR A 1 103 ? 14.672 -10.978 0.630 1.00 89.88 103 TYR A CA 1
ATOM 820 C C . TYR A 1 103 ? 13.719 -12.157 0.851 1.00 89.88 103 TYR A C 1
ATOM 822 O O . TYR A 1 103 ? 13.515 -12.568 1.997 1.00 89.88 103 TYR A O 1
ATOM 830 N N . TYR A 1 104 ? 13.150 -12.702 -0.226 1.00 87.94 104 TYR A N 1
ATOM 831 C CA . TYR A 1 104 ? 12.616 -14.065 -0.175 1.00 87.94 104 TYR A CA 1
ATOM 832 C C . TYR A 1 104 ? 13.771 -15.033 0.114 1.00 87.94 104 TYR A C 1
ATOM 834 O O . TYR A 1 104 ? 14.883 -14.813 -0.370 1.00 87.94 104 TYR A O 1
ATOM 842 N N . SER A 1 105 ? 13.518 -16.046 0.945 1.00 77.88 105 SER A N 1
ATOM 843 C CA . SER A 1 105 ? 14.459 -17.151 1.167 1.00 77.88 105 SER A CA 1
ATOM 844 C C . SER A 1 105 ? 14.589 -18.029 -0.071 1.00 77.88 105 SER A C 1
ATOM 846 O O . SER A 1 105 ? 13.586 -18.141 -0.814 1.00 77.88 105 SER A O 1
#

pLDDT: mean 82.4, std 13.51, range [47.16, 97.38]

Secondary structure (DSSP, 8-state):
---PPPPHHHHHHHHHHHHHTPPP-----STTHHHHHHHHHHHHHHH--SSPPPEEEEESS--GGG-S-HHHHHHHHHTTSS-STT--HHHHHHHHS-EEEEE--

Organism: Bactrocera latifrons (NCBI:txid174628)

Foldseek 3Di:
DPDDDDDCVLLVQLLVCQVVVHDDDDDADDPCSLLCVLVSQVSNQVSDPDDRDAAEAEEADDDPLQPPPLVVVVVCVVVVVDDPPPDRSSNVCNNVHHYDYDYDD

Sequence (105 aa):
MVKKKIDNRIRVMIENGVKLGHRTMFIIIGDKGRDQVPILYDILTKSTVKARPTVLWCYKNKDEAISNHGRKRAKKIAAGKIDVNDADMFDTFRVSTTIHGRYYS

InterPro domains:
  IPR032672 TmcA/NAT10/Kre33 [PTHR10925] (1-105)